Protein AF-A0A5C9ES40-F1 (afdb_monomer)

Nearest PDB structures (foldseek):
  2w1t-assembly1_A  TM=7.260E-01  e=2.767E-03  Bacillus subtilis
  2w1t-assembly1_B  TM=7.179E-01  e=5.010E-03  Bacillus subtilis
  1z0r-assembly1_B  TM=8.225E-01  e=2.606E-02  Bacillus subtilis
  5itm-assembly2_A  TM=8.150E-01  e=2.439E-02  Saccharolobus solfataricus
  2ro4-assembly1_B  TM=7.506E-01  e=5.383E-02  Bacillus subtilis

Solvent-accessible surface area (backbone atoms only — not comparable to full-atom values): 5457 Å² total; per-residue (Å²): 134,85,81,77,89,79,87,80,83,87,68,79,88,66,69,71,44,99,85,73,47,68,67,79,42,68,69,47,27,63,76,70,70,60,54,92,90,63,57,71,44,78,46,77,41,96,93,7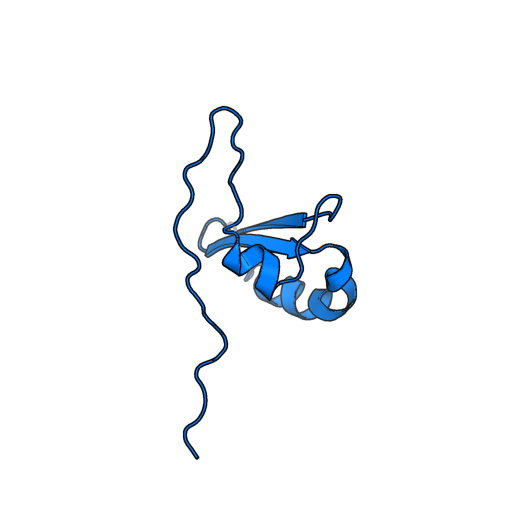8,45,76,48,79,43,54,55,88,53,39,84,86,38,45,73,62,48,48,62,76,66,51,75,78,88,73,82,82,76,125

Secondary structure (DSSP, 8-state):
------S-------PPPTTS--PPPHHHHHHTT--TT--EEEEEETTTEEEEEEGGGHHHHHHHHHHHT---------

Foldseek 3Di:
DDDDPDDDDDLDDWDQDPVRDTDDRPVNCVVLVPDPPFDWDWDQDPVPGIDIDTPVCCVVCVVVVCVVPVPPDPPPPD

Radius of gyration: 16.0 Å; Cα contacts (8 Å, |Δi|>4): 46; chains: 1; bounding box: 49×33×40 Å

Sequence (78 aa):
MKKHKKNRMFFGSSTVGERGQITIPKEARELFNINEGDKILVFGDINKGLGLIKASELNGFAAKLFQAFEPNGSDKKK

pLDDT: mean 80.22, std 17.75, range [37.47, 96.69]

Mean predicted aligned error: 9.14 Å

Structure (mmCIF, N/CA/C/O backbone):
data_AF-A0A5C9ES40-F1
#
_entry.id   AF-A0A5C9ES40-F1
#
loop_
_atom_site.group_PDB
_atom_site.id
_atom_site.type_symbol
_atom_site.label_atom_id
_atom_site.label_alt_id
_atom_site.label_comp_id
_atom_site.label_asym_id
_atom_site.label_entity_id
_atom_site.label_seq_id
_atom_site.pdbx_PDB_ins_code
_atom_site.Cartn_x
_atom_site.Cartn_y
_atom_site.Cartn_z
_atom_site.occupancy
_atom_site.B_iso_or_equiv
_atom_site.auth_seq_id
_atom_site.auth_comp_id
_atom_site.auth_asym_id
_atom_site.auth_atom_id
_atom_site.pdbx_PDB_model_num
ATOM 1 N N . MET A 1 1 ? -1.269 -26.544 22.616 1.00 38.53 1 MET A N 1
ATOM 2 C CA . MET A 1 1 ? -1.916 -25.449 21.852 1.00 38.53 1 MET A CA 1
ATOM 3 C C . MET A 1 1 ? -0.976 -25.019 20.727 1.00 38.53 1 MET A C 1
ATOM 5 O O . MET A 1 1 ? 0.149 -24.629 21.013 1.00 38.53 1 MET A O 1
ATOM 9 N N . LYS A 1 2 ? -1.360 -25.201 19.455 1.00 37.47 2 LYS A N 1
ATOM 10 C CA . LYS A 1 2 ? -0.487 -24.933 18.294 1.00 37.47 2 LYS A CA 1
ATOM 11 C C . LYS A 1 2 ? -0.399 -23.417 18.038 1.00 37.47 2 LYS A C 1
ATOM 13 O O . LYS A 1 2 ? -1.411 -22.757 17.848 1.00 37.47 2 LYS A O 1
ATOM 18 N N . LYS A 1 3 ? 0.824 -22.881 18.059 1.00 39.47 3 LYS A N 1
ATOM 19 C CA . LYS A 1 3 ? 1.197 -21.471 17.843 1.00 39.47 3 LYS A CA 1
ATOM 20 C C . LYS A 1 3 ? 0.762 -21.033 16.430 1.00 39.47 3 LYS A C 1
ATOM 22 O O . LYS A 1 3 ? 1.308 -21.528 15.446 1.00 39.47 3 LYS A O 1
ATOM 27 N N . HIS A 1 4 ? -0.235 -20.157 16.302 1.00 41.06 4 HIS A N 1
ATOM 28 C CA . HIS A 1 4 ? -0.708 -19.684 14.995 1.00 41.06 4 HIS A CA 1
ATOM 29 C C . HIS A 1 4 ? 0.379 -18.860 14.276 1.00 41.06 4 HIS A C 1
ATOM 31 O O . HIS A 1 4 ? 0.753 -17.781 14.732 1.00 41.06 4 HIS A O 1
ATOM 37 N N . LYS A 1 5 ? 0.857 -19.336 13.117 1.00 46.34 5 LYS A N 1
ATOM 38 C CA . LYS A 1 5 ? 1.548 -18.514 12.107 1.00 46.34 5 LYS A CA 1
ATOM 39 C C . LYS A 1 5 ? 0.516 -17.545 11.506 1.00 46.34 5 LYS A C 1
ATOM 41 O O . LYS A 1 5 ? -0.155 -17.911 10.550 1.00 46.34 5 LYS A O 1
ATOM 46 N N . LYS A 1 6 ? 0.323 -16.356 12.091 1.00 54.34 6 LYS A N 1
ATOM 47 C CA . LYS A 1 6 ? -0.787 -15.444 11.729 1.00 54.34 6 LYS A CA 1
ATOM 48 C C . LYS A 1 6 ? -0.392 -14.149 10.997 1.00 54.34 6 LYS A C 1
ATOM 50 O O . LYS A 1 6 ? -1.259 -13.325 10.761 1.00 54.34 6 LYS A O 1
ATOM 55 N N . ASN A 1 7 ? 0.878 -13.962 10.620 1.00 59.22 7 ASN A N 1
ATOM 56 C CA . ASN A 1 7 ? 1.368 -12.636 10.192 1.00 59.22 7 ASN A CA 1
ATOM 57 C C . ASN A 1 7 ? 1.720 -12.486 8.703 1.00 59.22 7 ASN A C 1
ATOM 59 O O . ASN A 1 7 ? 2.232 -11.439 8.319 1.00 59.22 7 ASN A O 1
ATOM 63 N N . ARG A 1 8 ? 1.504 -13.499 7.855 1.00 63.53 8 ARG A N 1
ATOM 64 C CA . ARG A 1 8 ? 1.734 -13.374 6.405 1.00 63.53 8 ARG A CA 1
ATOM 65 C C . ARG A 1 8 ? 0.621 -14.087 5.656 1.00 63.53 8 ARG A C 1
ATOM 67 O O . ARG A 1 8 ? 0.467 -15.296 5.803 1.00 63.53 8 ARG A O 1
ATOM 74 N N . MET A 1 9 ? -0.153 -13.323 4.899 1.00 81.50 9 MET A N 1
ATOM 75 C CA . MET A 1 9 ? -1.285 -13.801 4.113 1.00 81.50 9 MET A CA 1
ATOM 76 C C . MET A 1 9 ? -1.090 -13.327 2.675 1.00 81.50 9 MET A C 1
ATOM 78 O O . MET A 1 9 ? -0.755 -12.166 2.446 1.00 81.50 9 MET A O 1
ATOM 82 N N . PHE A 1 10 ? -1.244 -14.242 1.721 1.00 88.69 10 PHE A N 1
ATOM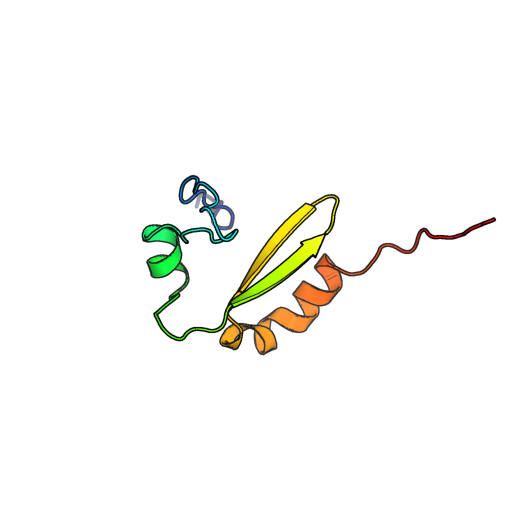 83 C CA . PHE A 1 10 ? -1.273 -13.922 0.300 1.00 88.69 10 PHE A CA 1
ATOM 84 C C . PHE A 1 10 ? -2.731 -13.711 -0.102 1.00 88.69 10 PHE A C 1
ATOM 86 O O . PHE A 1 10 ? -3.553 -14.597 0.114 1.00 88.69 10 PHE A O 1
ATOM 93 N N . PHE A 1 11 ? -3.038 -12.543 -0.663 1.00 90.81 11 PHE A N 1
ATOM 94 C CA . PHE A 1 11 ? -4.398 -12.165 -1.064 1.00 90.81 11 PHE A CA 1
ATOM 95 C C . PHE A 1 11 ? -4.625 -12.275 -2.577 1.00 90.81 11 PHE A C 1
ATOM 97 O O . PHE A 1 11 ? -5.676 -11.880 -3.063 1.00 90.81 11 PHE A O 1
ATOM 104 N N . GLY A 1 12 ? -3.645 -12.788 -3.327 1.00 89.81 12 GLY A N 1
ATOM 105 C CA . GLY A 1 12 ? -3.676 -12.844 -4.787 1.00 89.81 12 GLY A CA 1
ATOM 106 C C . GLY A 1 12 ? -2.650 -11.925 -5.449 1.00 89.81 12 GLY A C 1
ATOM 107 O O . GLY A 1 12 ? -1.851 -11.259 -4.788 1.00 89.81 12 GLY A O 1
ATOM 108 N N . SER A 1 13 ? -2.673 -11.915 -6.779 1.00 92.75 13 SER A N 1
ATOM 109 C CA . SER A 1 13 ? -1.861 -11.042 -7.628 1.00 92.75 13 SER A CA 1
ATOM 110 C C . SER A 1 13 ? -2.747 -10.034 -8.352 1.00 92.75 13 SER A C 1
ATOM 112 O O . SER A 1 13 ? -3.837 -10.388 -8.797 1.00 92.75 13 SER A O 1
ATOM 114 N N . SER A 1 14 ? -2.238 -8.820 -8.547 1.00 93.19 14 SER A N 1
ATOM 115 C CA . SER A 1 14 ? -2.881 -7.784 -9.358 1.00 93.19 14 SER A CA 1
ATOM 116 C C . SER A 1 14 ? -1.937 -7.339 -10.467 1.00 93.19 14 SER A C 1
ATOM 118 O O . SER A 1 14 ? -0.745 -7.150 -10.229 1.00 93.19 14 SER A O 1
ATOM 120 N N . THR A 1 15 ? -2.473 -7.146 -11.667 1.00 95.62 15 THR A N 1
ATOM 121 C CA . THR A 1 15 ? -1.733 -6.566 -12.792 1.00 95.62 15 THR A CA 1
ATOM 122 C C . THR A 1 15 ? -1.763 -5.045 -12.694 1.00 95.62 15 THR A C 1
ATOM 124 O O . THR A 1 15 ? -2.7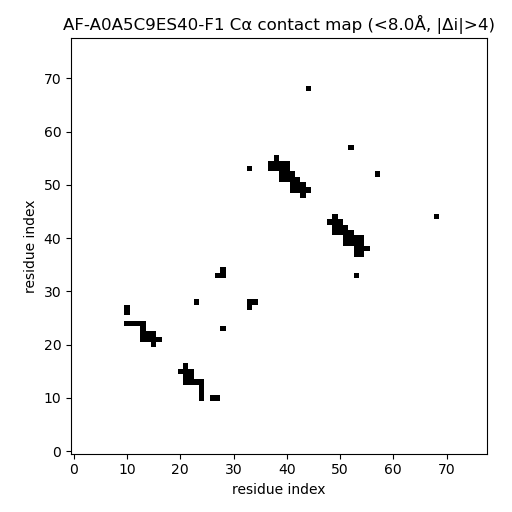72 -4.458 -12.296 1.00 95.62 15 THR A O 1
ATOM 127 N N . VAL A 1 16 ? -0.653 -4.407 -13.056 1.00 96.69 16 VAL A N 1
ATOM 128 C CA . VAL A 1 16 ? -0.562 -2.949 -13.156 1.00 96.69 16 VAL A CA 1
ATOM 129 C C . VAL A 1 16 ? -1.367 -2.488 -14.371 1.00 96.69 16 VAL A C 1
ATOM 131 O O . VAL A 1 16 ? -1.149 -2.968 -15.482 1.00 96.69 16 VAL A O 1
ATOM 134 N N . G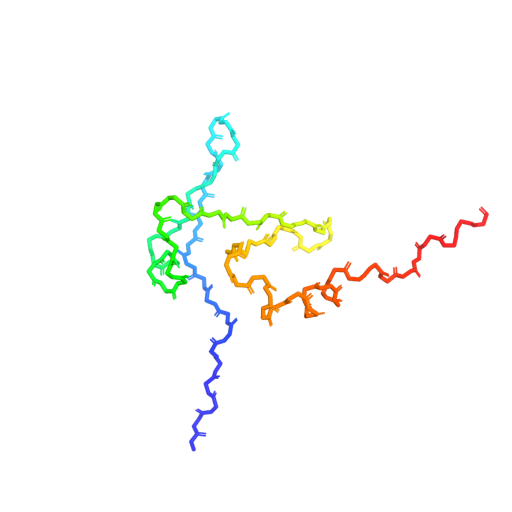LY A 1 17 ? -2.318 -1.583 -14.152 1.00 96.31 17 GLY A N 1
ATOM 135 C CA . GLY A 1 17 ? -3.107 -0.970 -15.217 1.00 96.31 17 GLY A CA 1
ATOM 136 C C . GLY A 1 17 ? -2.319 0.075 -16.011 1.00 96.31 17 GLY A C 1
ATOM 137 O O . GLY A 1 17 ? -1.219 0.472 -15.636 1.00 96.31 17 GLY A O 1
ATOM 138 N N . GLU A 1 18 ? -2.918 0.578 -17.089 1.00 96.25 18 GLU A N 1
ATOM 139 C CA . GLU A 1 18 ? -2.277 1.507 -18.039 1.00 96.25 18 GLU A CA 1
ATOM 140 C C . GLU A 1 18 ? -1.741 2.804 -17.413 1.00 96.25 18 GLU A C 1
ATOM 142 O O . GLU A 1 18 ? -0.831 3.424 -17.955 1.00 96.25 18 GLU A O 1
ATOM 147 N N . ARG A 1 19 ? -2.284 3.228 -16.266 1.00 96.19 19 ARG A N 1
ATOM 148 C CA . ARG A 1 19 ? -1.864 4.443 -15.549 1.00 96.19 19 ARG A CA 1
ATOM 149 C C . ARG A 1 19 ? -1.003 4.130 -14.325 1.00 96.19 19 ARG A C 1
ATOM 151 O O . ARG A 1 19 ? -0.874 4.970 -13.439 1.00 96.19 19 ARG A O 1
ATOM 158 N N . GLY A 1 20 ? -0.451 2.920 -14.234 1.00 93.88 20 GLY A N 1
ATOM 159 C CA . GLY A 1 20 ? 0.356 2.499 -13.090 1.00 93.88 20 GLY A CA 1
ATOM 160 C C . GLY A 1 20 ? -0.456 2.136 -11.842 1.00 93.88 20 GLY A C 1
ATOM 161 O O . GLY A 1 20 ? 0.121 1.936 -10.777 1.00 93.88 20 GLY A O 1
ATOM 162 N N . GLN A 1 21 ? -1.786 2.053 -11.936 1.00 94.25 21 GLN A N 1
ATOM 163 C CA . GLN A 1 21 ? -2.647 1.698 -10.810 1.00 94.25 21 GLN A CA 1
ATOM 164 C C . GLN A 1 21 ? -2.671 0.186 -10.564 1.00 94.25 21 GLN A C 1
ATOM 166 O O . GLN A 1 21 ? -2.662 -0.608 -11.504 1.00 94.25 21 GLN A O 1
ATOM 171 N N . ILE A 1 22 ? -2.778 -0.213 -9.298 1.00 94.50 22 ILE A N 1
ATOM 172 C CA . ILE A 1 22 ? -3.006 -1.603 -8.892 1.00 94.50 22 ILE A CA 1
ATOM 173 C C . ILE A 1 22 ? -4.326 -1.718 -8.136 1.00 94.50 22 ILE A C 1
ATOM 175 O O . ILE A 1 22 ? -4.703 -0.828 -7.375 1.00 94.50 22 ILE A O 1
ATOM 179 N N . THR A 1 23 ? -5.024 -2.835 -8.327 1.00 93.94 23 THR A N 1
ATOM 180 C CA . THR A 1 23 ? -6.217 -3.150 -7.533 1.00 93.94 23 THR A CA 1
ATOM 181 C C . THR A 1 23 ? -5.794 -3.831 -6.235 1.00 93.94 23 THR A C 1
ATOM 183 O O . THR A 1 23 ? -5.030 -4.795 -6.273 1.00 93.94 23 THR A O 1
ATOM 186 N N . ILE A 1 24 ? -6.299 -3.368 -5.090 1.00 94.12 24 ILE A N 1
ATOM 187 C CA . ILE A 1 24 ? -6.150 -4.086 -3.817 1.00 94.12 24 ILE A CA 1
ATOM 188 C C . ILE A 1 24 ? -7.203 -5.210 -3.792 1.00 94.12 24 ILE A C 1
ATOM 190 O O . ILE A 1 24 ? -8.397 -4.894 -3.889 1.00 94.12 24 ILE A O 1
ATOM 194 N N . PRO A 1 25 ? -6.804 -6.496 -3.676 1.00 94.44 25 PRO A N 1
ATOM 195 C CA . PRO A 1 25 ? -7.743 -7.617 -3.645 1.00 94.44 25 PRO A C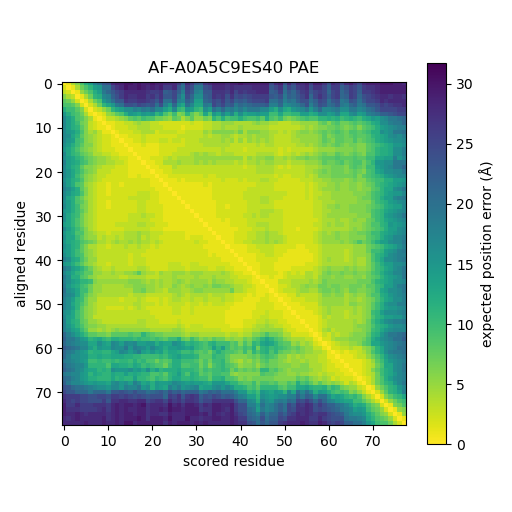A 1
ATOM 196 C C . PRO A 1 25 ? -8.842 -7.428 -2.598 1.00 94.44 25 PRO A C 1
ATOM 198 O O . PRO A 1 25 ? -8.608 -6.841 -1.536 1.00 94.44 25 PRO A O 1
ATOM 201 N N . LYS A 1 26 ? -10.052 -7.911 -2.896 1.00 93.94 26 LYS A N 1
ATOM 202 C CA . LYS A 1 26 ? -11.238 -7.702 -2.051 1.00 93.94 26 LYS A CA 1
ATOM 203 C C . LYS A 1 26 ? -11.003 -8.204 -0.626 1.00 93.94 26 LYS A C 1
ATOM 205 O O . LYS A 1 26 ? -11.273 -7.482 0.327 1.00 93.94 26 LYS A O 1
ATOM 210 N N . GLU A 1 27 ? -10.411 -9.381 -0.498 1.00 92.56 27 GLU A N 1
ATOM 211 C CA . GLU A 1 27 ? -10.117 -10.040 0.772 1.00 92.56 27 GLU A CA 1
ATOM 212 C C . GLU A 1 27 ? -9.125 -9.224 1.613 1.00 92.56 27 GLU A C 1
ATOM 214 O O . GLU A 1 27 ? -9.247 -9.155 2.835 1.00 92.56 27 GLU A O 1
ATOM 219 N N . ALA A 1 28 ? -8.157 -8.560 0.967 1.00 93.31 28 ALA A N 1
ATOM 220 C CA . ALA A 1 28 ? -7.240 -7.652 1.650 1.00 93.31 28 ALA A CA 1
ATOM 221 C C . ALA A 1 28 ? -7.967 -6.385 2.120 1.00 93.31 28 ALA A C 1
ATOM 223 O O . ALA A 1 28 ? -7.747 -5.939 3.245 1.00 93.31 28 ALA A O 1
ATOM 224 N N . ARG A 1 29 ? -8.855 -5.817 1.290 1.00 94.06 29 ARG A N 1
ATOM 225 C CA . ARG A 1 29 ? -9.651 -4.641 1.673 1.00 94.06 29 ARG A CA 1
ATOM 226 C C . ARG A 1 29 ? -10.535 -4.923 2.883 1.00 94.06 29 ARG A C 1
ATOM 228 O O . ARG A 1 29 ? -10.550 -4.118 3.806 1.00 94.06 29 ARG A O 1
ATOM 235 N N . GLU A 1 30 ? -11.202 -6.071 2.903 1.00 93.81 30 GLU A N 1
ATOM 236 C CA . GLU A 1 30 ? -12.054 -6.491 4.019 1.00 93.81 30 GLU A CA 1
ATOM 237 C C . GLU A 1 30 ? -11.239 -6.735 5.294 1.00 93.81 30 GLU A C 1
ATOM 239 O O . GLU A 1 30 ? -11.586 -6.215 6.353 1.00 93.81 30 GLU A O 1
ATOM 244 N N . LEU A 1 31 ? -10.121 -7.466 5.202 1.00 92.00 31 LEU A N 1
ATOM 245 C CA . LEU A 1 31 ? -9.306 -7.783 6.377 1.00 92.00 31 LEU A CA 1
ATOM 246 C C . LEU A 1 31 ? -8.639 -6.544 6.990 1.00 92.00 31 LEU A C 1
ATOM 248 O O . LEU A 1 31 ? -8.564 -6.429 8.213 1.00 92.00 31 LEU A O 1
ATOM 252 N N . PHE A 1 32 ? -8.130 -5.638 6.153 1.00 90.44 32 PHE A N 1
ATOM 253 C CA . PHE A 1 32 ? -7.428 -4.429 6.597 1.00 90.44 32 PHE A CA 1
ATOM 254 C C . PHE A 1 32 ? -8.336 -3.196 6.685 1.00 90.44 32 PHE A C 1
ATOM 256 O O . PHE A 1 32 ? -7.838 -2.096 6.923 1.00 90.44 32 PHE A O 1
ATOM 263 N N . ASN A 1 33 ? -9.653 -3.368 6.513 1.00 94.06 33 ASN A N 1
ATOM 264 C CA . ASN A 1 33 ? -10.655 -2.303 6.564 1.00 94.06 33 ASN A CA 1
ATOM 265 C C . ASN A 1 33 ? -10.281 -1.084 5.687 1.00 94.06 33 ASN A C 1
ATOM 267 O O . ASN A 1 33 ? -10.273 0.066 6.147 1.00 94.06 33 ASN A O 1
ATOM 271 N N . ILE A 1 34 ? -9.908 -1.363 4.432 1.00 95.12 34 ILE A N 1
ATOM 272 C CA . ILE A 1 34 ? -9.584 -0.363 3.407 1.00 95.12 34 ILE A CA 1
ATOM 273 C C . ILE A 1 34 ? -10.844 -0.083 2.589 1.00 95.12 34 ILE A C 1
ATOM 275 O O . ILE A 1 34 ? -11.323 -0.938 1.840 1.00 95.12 34 ILE A O 1
ATOM 279 N N . ASN A 1 35 ? -11.342 1.138 2.712 1.00 95.38 35 ASN A N 1
ATOM 280 C CA . ASN A 1 35 ? -12.589 1.621 2.146 1.00 95.38 35 ASN A CA 1
ATOM 281 C C . ASN A 1 35 ? -12.344 2.774 1.167 1.00 95.38 35 ASN A C 1
ATOM 283 O O . ASN A 1 35 ? -11.256 3.347 1.085 1.00 95.38 35 ASN A O 1
ATOM 287 N N . GLU A 1 36 ? -13.378 3.125 0.410 1.00 94.50 36 GLU A N 1
ATOM 288 C CA . GLU A 1 36 ? -13.349 4.298 -0.462 1.00 94.50 36 GLU A CA 1
ATOM 289 C C . GLU A 1 36 ? -13.062 5.575 0.341 1.00 94.50 36 GLU A C 1
ATOM 291 O O . GLU A 1 36 ? -13.547 5.755 1.456 1.00 94.50 36 GLU A O 1
ATOM 296 N N . GLY A 1 37 ? -12.234 6.458 -0.221 1.00 94.62 37 GLY A N 1
ATOM 297 C CA . GLY A 1 37 ? -11.790 7.686 0.445 1.00 94.62 37 GLY A CA 1
ATOM 298 C C . GLY A 1 37 ? -10.628 7.503 1.429 1.00 94.62 37 GLY A C 1
ATOM 299 O O . GLY A 1 37 ? -10.019 8.502 1.823 1.00 94.62 37 GLY A O 1
ATOM 300 N N . ASP A 1 38 ? -10.255 6.267 1.782 1.00 95.50 38 ASP A N 1
ATOM 301 C CA . ASP A 1 38 ? -9.072 6.032 2.605 1.00 95.50 38 ASP A CA 1
ATOM 302 C C . ASP A 1 38 ? -7.800 6.482 1.882 1.00 95.50 38 ASP A C 1
ATOM 304 O O . ASP A 1 38 ? -7.537 6.141 0.727 1.00 95.50 38 ASP A O 1
ATOM 308 N N . LYS A 1 39 ? -6.953 7.214 2.606 1.00 95.12 39 LYS A N 1
ATOM 309 C CA . LYS A 1 39 ? -5.612 7.551 2.132 1.00 95.12 39 LYS A CA 1
ATOM 310 C C . LYS A 1 39 ? -4.660 6.399 2.425 1.00 95.12 39 LYS A C 1
ATOM 312 O O . LYS A 1 39 ? -4.500 6.002 3.581 1.00 95.12 39 LYS A O 1
ATOM 317 N N . ILE A 1 40 ? -3.988 5.915 1.386 1.00 94.31 40 ILE A N 1
ATOM 318 C CA . ILE A 1 40 ? -2.929 4.912 1.487 1.00 94.31 40 ILE A CA 1
ATOM 319 C C . ILE A 1 40 ? -1.578 5.591 1.279 1.00 94.31 40 ILE A C 1
ATOM 321 O O . ILE A 1 40 ? -1.364 6.308 0.305 1.00 94.31 40 ILE A O 1
ATOM 325 N N . LEU A 1 41 ? -0.670 5.357 2.215 1.00 92.12 41 LEU A N 1
ATOM 326 C CA . LEU A 1 41 ? 0.732 5.725 2.135 1.00 92.12 41 LEU A CA 1
ATOM 327 C C . LEU A 1 41 ? 1.492 4.596 1.440 1.00 92.12 41 LEU A C 1
ATOM 329 O O . LEU A 1 41 ? 1.325 3.425 1.790 1.00 92.12 41 LEU A O 1
ATOM 333 N N . VAL A 1 42 ? 2.326 4.958 0.467 1.00 92.12 42 VAL A N 1
ATOM 334 C CA . VAL A 1 42 ? 3.151 4.029 -0.309 1.00 92.12 42 VAL A CA 1
ATOM 335 C C . VAL A 1 42 ? 4.612 4.279 0.041 1.00 92.12 42 VAL A C 1
ATOM 337 O O . VAL A 1 42 ? 5.103 5.397 -0.100 1.00 92.12 42 VAL A O 1
ATOM 340 N N . PHE A 1 43 ? 5.301 3.237 0.490 1.00 88.06 43 PHE A N 1
ATOM 341 C CA . PHE A 1 43 ? 6.723 3.252 0.827 1.00 88.06 43 PHE A CA 1
ATOM 342 C C . PHE A 1 43 ? 7.481 2.322 -0.113 1.00 88.06 43 PHE A C 1
ATOM 344 O O . PHE A 1 43 ? 6.915 1.342 -0.595 1.00 88.06 43 PHE A O 1
ATOM 351 N N . GLY A 1 44 ? 8.759 2.603 -0.352 1.00 87.06 44 GLY A N 1
ATOM 352 C CA . GLY A 1 44 ? 9.603 1.781 -1.211 1.00 87.06 44 GLY A CA 1
ATOM 353 C C . GLY A 1 44 ? 11.011 1.631 -0.657 1.00 87.06 44 GLY A C 1
ATOM 354 O O . GLY A 1 44 ? 11.612 2.596 -0.194 1.00 87.06 44 GLY A O 1
ATOM 355 N N . ASP A 1 45 ? 11.532 0.415 -0.738 1.00 87.00 45 ASP A N 1
ATOM 356 C CA . ASP A 1 45 ? 12.945 0.084 -0.564 1.00 87.00 45 ASP A CA 1
ATOM 357 C C . ASP A 1 45 ? 13.338 -0.748 -1.787 1.00 87.00 45 ASP A C 1
ATOM 359 O O . ASP A 1 45 ? 12.689 -1.748 -2.090 1.00 87.00 45 ASP A O 1
ATOM 363 N N . ILE A 1 46 ? 14.374 -0.329 -2.516 1.00 87.62 46 ILE A N 1
ATOM 364 C CA . ILE A 1 46 ? 14.776 -0.952 -3.790 1.00 87.62 46 ILE A CA 1
ATOM 365 C C . ILE A 1 46 ? 15.026 -2.461 -3.631 1.00 87.62 46 ILE A C 1
ATOM 367 O O . ILE A 1 46 ? 14.734 -3.233 -4.541 1.00 87.62 46 ILE A O 1
ATOM 371 N N . ASN A 1 47 ? 15.512 -2.897 -2.468 1.00 88.81 47 ASN A N 1
ATOM 372 C CA . ASN A 1 47 ? 15.843 -4.296 -2.209 1.00 88.81 47 ASN A CA 1
ATOM 373 C C . ASN A 1 47 ? 14.665 -5.098 -1.633 1.00 88.81 47 ASN A C 1
ATOM 375 O O . ASN A 1 47 ? 14.702 -6.328 -1.654 1.00 88.81 47 ASN A O 1
ATOM 379 N N . LYS A 1 48 ? 13.639 -4.430 -1.086 1.00 83.69 48 LYS A N 1
ATOM 380 C CA . LYS A 1 48 ? 12.504 -5.085 -0.400 1.00 83.69 48 LYS A CA 1
ATOM 381 C C . LYS A 1 48 ? 11.162 -4.916 -1.119 1.00 83.69 48 LYS A C 1
ATOM 383 O O . LYS A 1 48 ? 10.215 -5.630 -0.794 1.00 83.69 48 LYS A O 1
ATOM 388 N N . GLY A 1 49 ? 11.076 -4.004 -2.084 1.00 88.75 49 GLY A N 1
ATOM 389 C CA . GLY A 1 49 ? 9.862 -3.680 -2.827 1.00 88.75 49 GLY A CA 1
ATOM 390 C C . GLY A 1 49 ? 9.022 -2.575 -2.180 1.00 88.75 49 GLY A C 1
ATOM 391 O O . GLY A 1 49 ? 9.529 -1.720 -1.451 1.00 88.75 49 GLY A O 1
ATOM 392 N N . LEU A 1 50 ? 7.723 -2.581 -2.491 1.00 90.44 50 LEU A N 1
ATOM 393 C CA . LEU A 1 50 ? 6.760 -1.579 -2.031 1.00 90.44 50 LEU A CA 1
ATOM 394 C C . LEU A 1 50 ? 5.978 -2.055 -0.800 1.00 90.44 50 LEU A C 1
ATOM 396 O O . LEU A 1 50 ? 5.540 -3.203 -0.732 1.00 90.44 50 LEU A O 1
ATOM 400 N N . GLY A 1 51 ? 5.756 -1.142 0.146 1.00 89.06 51 GLY A N 1
ATOM 401 C CA . GLY A 1 51 ? 4.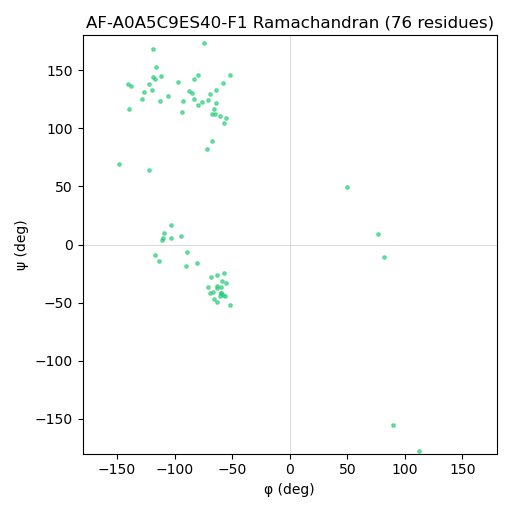883 -1.323 1.3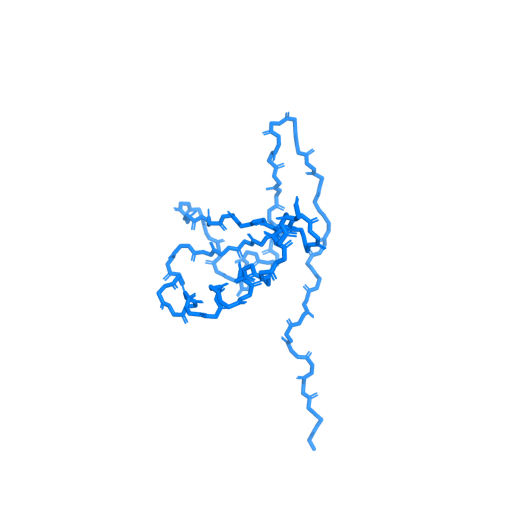05 1.00 89.06 51 GLY A CA 1
ATOM 402 C C . GLY A 1 51 ? 3.708 -0.346 1.278 1.00 89.06 51 GLY A C 1
ATOM 403 O O . GLY A 1 51 ? 3.871 0.808 0.890 1.00 89.06 51 GLY A O 1
ATOM 404 N N . LEU A 1 52 ? 2.528 -0.798 1.710 1.00 90.88 52 LEU A N 1
ATOM 405 C CA . LEU A 1 52 ? 1.299 0.001 1.761 1.00 90.88 52 LEU A CA 1
ATOM 406 C C . LEU A 1 52 ? 0.787 0.097 3.199 1.00 90.88 52 LEU A C 1
ATOM 408 O O . LEU A 1 52 ? 0.703 -0.922 3.886 1.00 90.88 52 LEU A O 1
ATOM 412 N N . ILE A 1 53 ? 0.429 1.301 3.647 1.00 89.38 53 ILE A N 1
ATOM 413 C CA . ILE A 1 53 ? -0.129 1.546 4.988 1.00 89.38 53 ILE A CA 1
ATOM 414 C C . ILE A 1 53 ? -1.285 2.532 4.898 1.00 89.38 53 ILE A C 1
ATOM 416 O O . ILE A 1 53 ? -1.186 3.558 4.234 1.00 89.38 53 ILE A O 1
ATOM 420 N N . LYS A 1 54 ? -2.379 2.261 5.609 1.00 92.56 54 LYS A N 1
ATOM 421 C CA . LYS A 1 54 ? -3.479 3.215 5.745 1.00 92.56 54 LYS A CA 1
ATOM 422 C C . LYS A 1 54 ? -3.034 4.407 6.594 1.00 92.56 54 LYS A C 1
ATOM 424 O O . LYS A 1 54 ? -2.523 4.225 7.695 1.00 92.56 54 LYS A O 1
ATOM 429 N N . ALA A 1 55 ? -3.246 5.630 6.112 1.00 92.06 55 ALA A N 1
ATOM 430 C CA . ALA A 1 55 ? -2.747 6.836 6.774 1.00 92.06 55 ALA A CA 1
ATOM 431 C C . ALA A 1 55 ? -3.263 6.995 8.218 1.00 92.06 55 ALA A C 1
ATOM 433 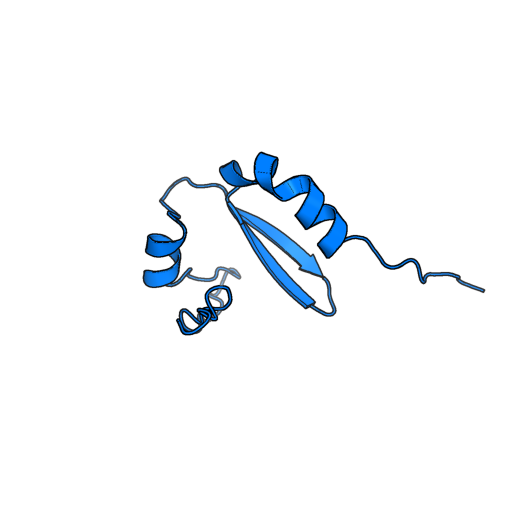O O . ALA A 1 55 ? -2.532 7.492 9.071 1.00 92.06 55 ALA A O 1
ATOM 434 N N . SER A 1 56 ? -4.482 6.523 8.512 1.00 90.81 56 SER A N 1
ATOM 435 C CA . SER A 1 56 ? -5.055 6.539 9.868 1.00 90.81 56 SER A CA 1
ATOM 436 C C . SER A 1 56 ? -4.275 5.691 10.876 1.00 90.81 56 SER A C 1
ATOM 438 O O . SER A 1 56 ? -4.299 5.986 12.065 1.00 90.81 56 SER A O 1
ATOM 440 N N . GLU A 1 57 ? -3.559 4.667 10.411 1.00 86.56 57 GLU A N 1
ATOM 441 C CA . GLU A 1 57 ? -2.801 3.731 11.252 1.00 86.56 57 GLU A CA 1
ATOM 442 C C . GLU A 1 57 ? -1.359 4.194 11.506 1.00 86.56 57 GLU A C 1
ATOM 444 O O . GLU A 1 57 ? -0.631 3.585 12.294 1.00 86.56 57 GLU A O 1
ATOM 449 N N . LEU A 1 58 ? -0.922 5.280 10.854 1.00 83.19 58 LEU A N 1
ATOM 450 C CA . LEU A 1 58 ? 0.473 5.715 10.895 1.00 83.19 58 LEU A CA 1
ATOM 451 C C . LEU A 1 58 ? 0.938 6.013 12.324 1.00 83.19 58 LEU A C 1
ATOM 453 O O . LEU A 1 58 ? 2.028 5.598 12.700 1.00 83.19 58 LEU A O 1
ATOM 457 N N . ASN A 1 59 ? 0.112 6.664 13.144 1.00 80.06 59 ASN A N 1
ATOM 458 C CA . ASN A 1 59 ? 0.505 7.063 14.500 1.00 80.06 59 ASN A CA 1
ATOM 459 C C . ASN A 1 59 ? 0.892 5.865 15.387 1.00 80.06 59 ASN A C 1
ATOM 461 O O . ASN A 1 59 ? 1.837 5.961 16.166 1.00 80.06 59 ASN A O 1
ATOM 465 N N . GLY A 1 60 ? 0.212 4.722 15.245 1.00 73.12 60 GLY A N 1
ATOM 466 C CA . GLY A 1 60 ? 0.517 3.506 16.009 1.00 73.12 60 GLY A CA 1
ATOM 467 C C . GLY A 1 60 ? 1.691 2.695 15.451 1.00 73.12 60 GLY A C 1
ATOM 468 O O . GLY A 1 60 ? 2.238 1.835 16.147 1.00 73.12 60 GLY A O 1
ATOM 469 N N . PHE A 1 61 ? 2.088 2.955 14.203 1.00 73.00 61 PHE A N 1
ATOM 470 C CA . PHE A 1 61 ? 3.078 2.158 13.476 1.00 73.00 61 PHE A CA 1
ATOM 471 C C . PHE A 1 61 ? 4.346 2.923 13.093 1.00 73.00 61 PHE A C 1
ATOM 473 O O . PHE A 1 61 ? 5.318 2.291 12.682 1.00 73.00 61 PHE A O 1
ATOM 480 N N . ALA A 1 62 ? 4.372 4.246 13.272 1.00 75.31 62 ALA A N 1
ATOM 481 C CA . ALA A 1 62 ? 5.448 5.129 12.832 1.00 75.31 62 ALA A CA 1
ATOM 482 C C . ALA A 1 62 ? 6.823 4.645 13.304 1.00 75.31 62 ALA A C 1
ATOM 484 O O . ALA A 1 62 ? 7.704 4.426 12.483 1.00 75.31 62 ALA A O 1
ATOM 485 N N . ALA A 1 63 ? 6.996 4.375 14.601 1.00 73.44 63 ALA A N 1
ATOM 486 C CA . ALA A 1 63 ? 8.283 3.936 15.146 1.00 73.44 63 ALA A CA 1
ATOM 487 C C . ALA A 1 63 ? 8.791 2.620 14.518 1.00 73.44 63 ALA A C 1
ATOM 489 O O . ALA A 1 63 ? 9.968 2.497 14.185 1.00 73.44 63 ALA A O 1
ATOM 490 N N . LYS A 1 64 ? 7.898 1.643 14.306 1.00 74.69 64 LYS A N 1
ATOM 491 C CA . LYS A 1 64 ? 8.243 0.364 13.658 1.00 74.69 64 LYS A CA 1
ATOM 492 C C . LYS A 1 64 ? 8.524 0.539 12.172 1.00 74.69 64 LYS A C 1
ATOM 494 O O . LYS A 1 64 ? 9.385 -0.144 11.627 1.00 74.69 64 LYS A O 1
ATOM 499 N N . LEU A 1 65 ? 7.784 1.435 11.529 1.00 75.44 65 LEU A N 1
ATOM 500 C CA . LEU A 1 65 ? 7.977 1.770 10.133 1.00 75.44 65 LEU A CA 1
ATOM 501 C C . LEU A 1 65 ? 9.350 2.399 9.915 1.00 75.44 65 LEU A C 1
ATOM 503 O O . LEU A 1 65 ? 10.099 1.930 9.066 1.00 75.44 65 LEU A O 1
ATOM 507 N N . PHE A 1 66 ? 9.702 3.395 10.727 1.00 74.25 66 PHE A N 1
ATOM 508 C CA . PHE A 1 66 ? 11.003 4.043 10.658 1.00 74.25 66 PHE A CA 1
ATOM 509 C C . PHE A 1 66 ? 12.135 3.042 10.860 1.00 74.25 66 PHE A C 1
ATOM 511 O O . PHE A 1 66 ? 13.026 3.028 10.033 1.00 74.25 66 PHE A O 1
ATOM 518 N N . GLN A 1 67 ? 12.056 2.115 11.819 1.00 74.69 67 GLN A N 1
ATOM 519 C CA . GLN A 1 67 ? 13.068 1.052 11.945 1.00 74.69 67 GLN A CA 1
ATOM 520 C C . GLN A 1 67 ? 13.131 0.107 10.733 1.00 74.69 67 GLN A C 1
ATOM 522 O O . GLN A 1 67 ? 14.209 -0.330 10.343 1.00 74.69 67 GLN A O 1
ATOM 527 N N . ALA A 1 68 ? 11.993 -0.234 10.119 1.00 71.88 68 ALA A N 1
ATOM 528 C CA . ALA A 1 68 ? 11.966 -1.124 8.951 1.00 71.88 68 ALA A CA 1
ATOM 529 C C . ALA A 1 68 ? 12.590 -0.487 7.693 1.00 71.88 68 ALA A C 1
ATOM 531 O O . ALA A 1 68 ? 13.111 -1.201 6.821 1.00 71.88 68 ALA A O 1
ATOM 532 N N . PHE A 1 69 ? 12.524 0.844 7.626 1.00 67.75 69 PHE A N 1
ATOM 533 C CA . PHE A 1 69 ? 13.062 1.684 6.562 1.00 67.75 69 PHE A CA 1
ATOM 534 C C . PHE A 1 69 ? 14.287 2.496 6.998 1.00 67.75 69 PHE A C 1
ATOM 536 O O . PHE A 1 69 ? 14.735 3.354 6.239 1.00 67.75 69 PHE A O 1
ATOM 543 N N . GLU A 1 70 ? 14.851 2.229 8.181 1.00 66.19 70 GLU A N 1
ATOM 544 C CA . GLU A 1 70 ? 16.086 2.875 8.599 1.00 66.19 70 GLU A CA 1
ATOM 545 C C . GLU A 1 70 ? 17.169 2.422 7.618 1.00 66.19 70 GLU A C 1
ATOM 547 O O . GLU A 1 70 ? 17.379 1.214 7.431 1.00 66.19 70 GLU A O 1
ATOM 552 N N . PRO A 1 71 ? 17.827 3.362 6.923 1.00 55.53 71 PRO A N 1
ATOM 553 C CA . PRO A 1 71 ? 18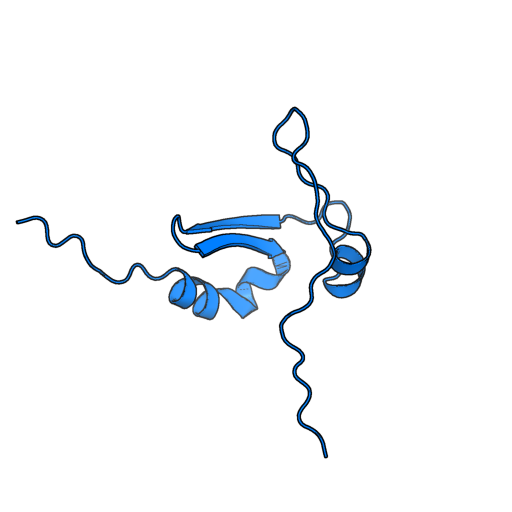.924 3.011 6.055 1.00 55.53 71 PRO A CA 1
ATOM 554 C C . PRO A 1 71 ? 20.023 2.457 6.957 1.00 55.53 71 PRO A C 1
ATOM 556 O O . PRO A 1 71 ? 20.614 3.189 7.749 1.00 55.53 71 PRO A O 1
ATOM 559 N N . ASN A 1 72 ? 20.316 1.160 6.838 1.00 52.88 72 ASN A N 1
ATOM 560 C CA . ASN A 1 72 ? 21.597 0.648 7.303 1.00 52.88 72 ASN A CA 1
ATOM 561 C C . ASN A 1 72 ? 22.658 1.488 6.594 1.00 52.88 72 ASN A C 1
ATOM 563 O O . ASN A 1 72 ? 22.802 1.411 5.374 1.00 52.88 72 ASN A O 1
ATOM 567 N N . GLY A 1 73 ? 23.327 2.357 7.348 1.00 57.53 73 GLY A N 1
ATOM 568 C CA . GLY A 1 73 ? 24.333 3.255 6.820 1.00 57.53 73 GLY A CA 1
ATOM 569 C C . GLY A 1 73 ? 25.428 2.463 6.119 1.00 57.53 73 GLY A C 1
ATOM 570 O O . GLY A 1 73 ? 26.293 1.873 6.761 1.00 57.53 73 GLY A O 1
ATOM 571 N N . SER A 1 74 ? 25.418 2.484 4.794 1.00 51.38 74 SER A N 1
ATOM 572 C CA . SER A 1 74 ? 26.581 2.165 3.980 1.00 51.38 74 SER A CA 1
ATOM 573 C C . SER A 1 74 ? 26.536 2.976 2.695 1.00 51.38 74 SER A C 1
ATOM 575 O O . SER A 1 74 ? 26.365 2.442 1.607 1.00 51.38 74 SER A O 1
ATOM 577 N N . ASP A 1 75 ? 26.733 4.280 2.846 1.00 50.59 75 ASP A N 1
ATOM 578 C CA . ASP A 1 75 ? 27.469 5.047 1.848 1.00 50.59 75 ASP A CA 1
ATOM 579 C C . ASP A 1 75 ? 28.659 5.705 2.567 1.00 50.59 75 ASP A C 1
ATOM 581 O O . ASP A 1 75 ? 28.765 6.919 2.719 1.00 50.59 75 ASP A O 1
ATOM 585 N N . LYS A 1 76 ? 29.577 4.865 3.077 1.00 51.41 76 LYS A N 1
ATOM 586 C CA . LYS A 1 76 ? 30.976 5.289 3.201 1.00 51.41 76 LYS A CA 1
ATOM 587 C C . LYS A 1 76 ? 31.530 5.329 1.778 1.00 51.41 76 LYS A C 1
ATOM 589 O O . LYS A 1 76 ? 32.156 4.365 1.338 1.00 51.41 76 LYS A O 1
ATOM 594 N N . LYS A 1 77 ? 31.282 6.420 1.053 1.00 47.72 77 LYS A N 1
ATOM 595 C CA . LYS A 1 77 ? 32.085 6.730 -0.130 1.00 47.72 77 LYS A CA 1
ATOM 596 C C . LYS A 1 77 ? 33.497 7.060 0.347 1.00 47.72 77 LYS A C 1
ATOM 598 O O . LYS A 1 77 ? 33.698 8.017 1.091 1.00 47.72 77 LYS A O 1
ATOM 603 N N . LYS A 1 78 ? 34.421 6.164 -0.003 1.00 38.78 78 LYS A N 1
ATOM 604 C CA . LYS A 1 78 ? 35.848 6.461 -0.142 1.00 38.78 78 LYS A CA 1
ATOM 605 C C . LYS A 1 78 ? 36.047 7.571 -1.166 1.00 38.78 78 LYS A C 1
ATOM 607 O O . LYS A 1 78 ? 35.241 7.610 -2.123 1.00 38.78 78 LYS A O 1
#